Protein AF-A0A836NZN8-F1 (afdb_monomer_lite)

Foldseek 3Di:
DFWWQFPVGTDDDDCLQFQKKFWDQDPDLVCLQWTWIWTQTPVRDITITTGGFFFPPLCVDPDPCQNSLVDWDWDDDDPPTGITGGDWDDDPPDIHGPNPDGMDGDPHDHDPDDPPD

pLDDT: mean 91.18, std 9.03, range [48.22, 97.94]

Structure (mmCIF, N/CA/C/O backbone):
data_AF-A0A836NZN8-F1
#
_entry.id   AF-A0A836NZN8-F1
#
loop_
_atom_site.group_PDB
_atom_site.id
_atom_site.type_symbol
_atom_site.label_atom_id
_atom_site.label_alt_id
_atom_site.label_comp_id
_atom_site.label_asym_id
_atom_site.label_entity_id
_atom_site.label_seq_id
_atom_site.pdbx_PDB_ins_code
_atom_site.Cartn_x
_atom_site.Cartn_y
_atom_site.Cartn_z
_atom_site.occupancy
_atom_site.B_iso_or_equiv
_atom_site.auth_seq_id
_atom_site.auth_comp_id
_atom_site.auth_asym_id
_atom_site.auth_atom_id
_atom_site.pdbx_PDB_model_num
ATOM 1 N N . CYS A 1 1 ? 0.476 -8.000 7.141 1.00 89.38 1 CYS A N 1
ATOM 2 C CA . CYS A 1 1 ? 0.504 -6.592 7.594 1.00 89.38 1 CYS A CA 1
ATOM 3 C C . CYS A 1 1 ? 0.559 -5.690 6.372 1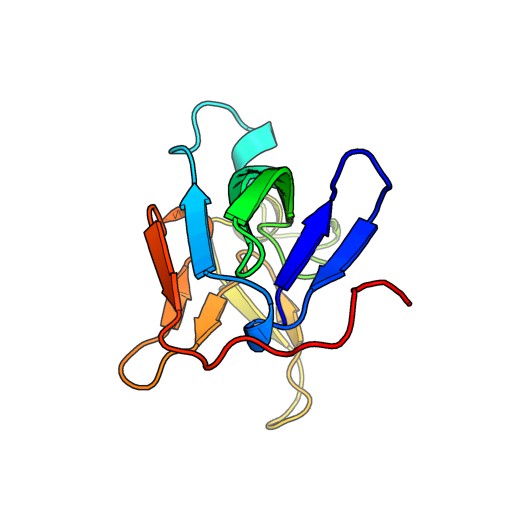.00 89.38 1 CYS A C 1
ATOM 5 O O . CYS A 1 1 ? 0.981 -6.150 5.318 1.00 89.38 1 CYS A O 1
ATOM 7 N N . LEU A 1 2 ? 0.148 -4.435 6.515 1.00 94.00 2 LEU A N 1
ATOM 8 C CA . LEU A 1 2 ? 0.226 -3.407 5.488 1.00 94.00 2 LEU A CA 1
ATOM 9 C C . LEU A 1 2 ? 1.210 -2.325 5.925 1.00 94.00 2 LEU A C 1
ATOM 11 O O . LEU A 1 2 ? 1.106 -1.820 7.039 1.00 94.00 2 LEU A O 1
ATOM 15 N N . GLU A 1 3 ? 2.114 -1.923 5.040 1.00 95.62 3 GLU A N 1
ATOM 16 C CA . GLU A 1 3 ? 2.848 -0.670 5.231 1.00 95.62 3 GLU A CA 1
ATOM 17 C C . GLU A 1 3 ? 1.956 0.515 4.881 1.00 95.62 3 GLU A C 1
ATOM 19 O O . GLU A 1 3 ? 1.367 0.551 3.795 1.00 95.62 3 GLU A O 1
ATOM 24 N N . VAL A 1 4 ? 1.897 1.489 5.780 1.00 95.62 4 VAL A N 1
ATOM 25 C CA . VAL A 1 4 ? 1.147 2.728 5.593 1.00 95.62 4 VAL A CA 1
ATOM 26 C C . VAL A 1 4 ? 1.929 3.892 6.189 1.00 95.62 4 VAL A C 1
ATOM 28 O O . VAL A 1 4 ? 2.641 3.746 7.182 1.00 95.62 4 VAL A O 1
ATOM 31 N N . ILE A 1 5 ? 1.800 5.057 5.568 1.00 96.12 5 ILE A N 1
ATOM 32 C CA . ILE A 1 5 ? 2.270 6.328 6.108 1.00 96.12 5 ILE A CA 1
ATOM 33 C C . ILE A 1 5 ? 1.025 7.119 6.493 1.00 96.12 5 ILE A C 1
ATOM 35 O O . ILE A 1 5 ? 0.240 7.524 5.632 1.00 96.12 5 ILE A O 1
ATOM 39 N N . LEU A 1 6 ? 0.832 7.281 7.796 1.00 94.31 6 LEU A N 1
ATOM 40 C CA . LEU A 1 6 ? -0.240 8.070 8.397 1.00 94.31 6 LEU A CA 1
ATOM 41 C C . LEU A 1 6 ? 0.319 9.427 8.842 1.00 94.31 6 LEU A C 1
ATOM 43 O O . LEU A 1 6 ? 1.519 9.677 8.747 1.00 94.31 6 LEU A O 1
ATOM 47 N N . GLU A 1 7 ? -0.537 10.291 9.387 1.00 91.50 7 GLU A N 1
ATOM 48 C CA . GLU A 1 7 ? -0.115 11.566 9.990 1.00 91.50 7 GLU A CA 1
ATOM 49 C C . GLU A 1 7 ? 0.971 11.380 11.065 1.00 91.50 7 GLU A C 1
ATOM 51 O O . GLU A 1 7 ? 1.910 12.166 11.149 1.00 91.50 7 GLU A O 1
ATOM 56 N N . VAL A 1 8 ? 0.884 10.291 11.835 1.00 86.88 8 VAL A N 1
ATOM 57 C CA . VAL A 1 8 ? 1.847 9.936 12.892 1.00 86.88 8 VAL A CA 1
ATOM 58 C C . VAL A 1 8 ? 3.171 9.370 12.363 1.00 86.88 8 VAL A C 1
ATOM 60 O O . VAL A 1 8 ? 4.112 9.204 13.135 1.00 86.88 8 VAL A O 1
ATOM 63 N N . GLY A 1 9 ? 3.259 9.077 11.062 1.00 93.56 9 GLY A N 1
ATOM 64 C CA . GLY A 1 9 ? 4.458 8.557 10.411 1.00 93.56 9 GLY A CA 1
ATOM 65 C C . GLY A 1 9 ? 4.273 7.199 9.733 1.00 93.56 9 GLY A C 1
ATOM 66 O O . GLY A 1 9 ? 3.159 6.729 9.492 1.00 93.56 9 GLY A O 1
ATOM 67 N N . TYR A 1 10 ? 5.406 6.591 9.380 1.00 94.81 10 TYR A N 1
ATOM 68 C CA . TYR A 1 10 ? 5.476 5.280 8.739 1.00 94.81 10 TYR A CA 1
ATOM 69 C C . TYR A 1 10 ? 5.251 4.161 9.748 1.00 94.81 10 TYR A C 1
ATOM 71 O O . TYR A 1 10 ? 5.833 4.172 10.835 1.00 94.81 10 TYR A O 1
ATOM 79 N N . ALA A 1 11 ? 4.450 3.171 9.363 1.00 92.56 11 ALA A N 1
ATOM 80 C CA . ALA A 1 11 ? 4.136 2.068 10.243 1.00 92.56 11 ALA A CA 1
ATOM 81 C C . ALA A 1 11 ? 3.745 0.786 9.499 1.00 92.56 11 ALA A C 1
ATOM 83 O O . ALA A 1 11 ? 3.284 0.807 8.355 1.00 92.56 11 ALA A O 1
ATOM 84 N N . TRP A 1 12 ? 3.898 -0.343 10.192 1.00 93.25 12 TRP A N 1
ATOM 85 C CA . TRP A 1 12 ? 3.384 -1.641 9.764 1.00 93.25 12 TRP A CA 1
ATOM 86 C C . TRP A 1 12 ? 2.120 -1.957 10.549 1.00 93.25 12 TRP A C 1
ATOM 88 O O . TRP A 1 12 ? 2.170 -2.184 11.758 1.00 93.25 12 TRP A O 1
ATOM 98 N N . VAL A 1 13 ? 0.990 -1.995 9.851 1.00 92.31 13 VAL A N 1
ATOM 99 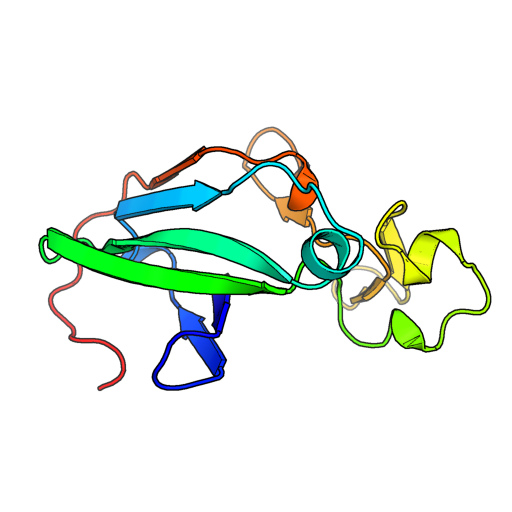C CA . VAL A 1 13 ? -0.316 -2.249 10.454 1.00 92.31 13 VAL A CA 1
ATOM 100 C C . VAL A 1 13 ? -0.717 -3.710 10.234 1.00 92.31 13 VAL A C 1
ATOM 102 O O . VAL A 1 13 ? -0.816 -4.167 9.089 1.00 92.31 13 VAL A O 1
ATOM 105 N N . PRO A 1 14 ? -0.953 -4.491 11.296 1.00 92.19 14 PRO A N 1
ATOM 106 C CA . PRO A 1 14 ? -1.534 -5.823 11.183 1.00 92.19 14 PRO A CA 1
ATOM 107 C C . PRO A 1 14 ? -2.919 -5.784 10.528 1.00 92.19 14 PRO A C 1
ATOM 109 O O . PRO A 1 14 ? -3.762 -4.973 10.896 1.00 92.19 14 PRO A O 1
ATOM 112 N N . PHE A 1 15 ? -3.195 -6.702 9.593 1.00 91.75 15 PHE A N 1
ATOM 113 C CA . PHE A 1 15 ? -4.494 -6.743 8.902 1.00 91.75 15 PHE A CA 1
ATOM 114 C C . PHE A 1 15 ? -5.671 -6.949 9.863 1.00 91.75 15 PHE A C 1
ATOM 116 O O . PHE A 1 15 ? -6.748 -6.432 9.617 1.00 91.75 15 PHE A O 1
ATOM 123 N N . VAL A 1 16 ? -5.442 -7.616 10.999 1.00 91.00 16 VAL A N 1
ATOM 124 C CA . VAL A 1 16 ? -6.449 -7.848 12.047 1.00 91.00 16 VAL A CA 1
ATOM 125 C C . VAL A 1 16 ? -6.986 -6.572 12.706 1.00 91.00 16 VAL A C 1
ATOM 127 O O . VAL A 1 16 ? -7.996 -6.628 13.394 1.00 91.00 16 VAL A O 1
ATOM 130 N N . GLN A 1 17 ? -6.326 -5.426 12.523 1.00 89.69 17 GLN A N 1
ATOM 131 C CA . GLN A 1 17 ? -6.793 -4.127 13.029 1.00 89.69 17 GLN A CA 1
ATOM 132 C C . GLN A 1 17 ? -7.594 -3.343 11.988 1.00 89.69 17 GLN A C 1
ATOM 134 O O . GLN A 1 17 ? -8.301 -2.386 12.318 1.00 89.69 17 GLN A O 1
ATOM 139 N N . LEU A 1 18 ? -7.483 -3.750 10.727 1.00 92.81 18 LEU A N 1
ATOM 140 C CA . LEU A 1 18 ? -8.121 -3.095 9.607 1.00 92.81 18 LEU A CA 1
ATOM 141 C C . LEU A 1 18 ? -9.492 -3.713 9.400 1.00 92.81 18 LEU A C 1
ATOM 143 O O . LEU A 1 18 ? -9.627 -4.925 9.272 1.00 92.81 18 LEU A O 1
ATOM 147 N N . ARG A 1 19 ? -10.508 -2.864 9.307 1.00 95.19 19 ARG A N 1
ATOM 148 C CA . ARG A 1 19 ? -11.848 -3.270 8.893 1.00 95.19 19 ARG A CA 1
ATOM 149 C C . ARG A 1 19 ? -11.998 -3.179 7.380 1.00 95.19 19 ARG A C 1
ATOM 151 O O . ARG A 1 19 ? -12.497 -4.100 6.738 1.00 95.19 19 ARG A O 1
ATOM 158 N N . SER A 1 20 ? -11.557 -2.066 6.799 1.00 96.81 20 SER A N 1
ATOM 159 C CA . SER A 1 20 ? -11.521 -1.899 5.347 1.00 96.81 20 SER A CA 1
ATOM 160 C C . SER A 1 20 ? -10.513 -0.843 4.917 1.00 96.81 20 SER A C 1
ATOM 162 O O . SER A 1 20 ? -10.207 0.077 5.675 1.00 96.81 20 SER A O 1
ATOM 164 N N . LEU A 1 21 ? -10.070 -0.935 3.669 1.00 97.19 21 LEU A N 1
ATOM 165 C CA . LEU A 1 21 ? -9.218 0.044 3.003 1.00 97.19 21 LEU A CA 1
ATOM 166 C C . LEU A 1 21 ? -9.889 0.490 1.712 1.00 97.19 21 LEU A C 1
ATOM 168 O O . LEU A 1 21 ? -10.384 -0.352 0.958 1.00 97.19 21 LEU A O 1
ATOM 172 N N . ARG A 1 22 ? -9.880 1.792 1.435 1.00 97.94 22 ARG A N 1
ATOM 173 C CA . ARG A 1 22 ? -10.320 2.353 0.152 1.00 97.94 22 ARG A CA 1
ATOM 174 C C . ARG A 1 22 ? -9.183 3.116 -0.489 1.00 97.94 22 ARG A C 1
ATOM 176 O O . ARG A 1 22 ? -8.639 4.023 0.128 1.00 97.94 22 ARG A O 1
ATOM 183 N N . PHE A 1 23 ? -8.864 2.751 -1.719 1.00 96.94 23 PHE A N 1
ATOM 184 C CA . PHE A 1 23 ? -7.790 3.352 -2.493 1.00 96.94 23 PHE A CA 1
ATOM 185 C C . PHE A 1 23 ? -8.370 4.213 -3.605 1.00 96.94 23 PHE A C 1
ATOM 187 O O . PHE A 1 23 ? -9.315 3.811 -4.293 1.00 96.94 23 PHE A O 1
ATOM 194 N N . GLU A 1 24 ? -7.778 5.382 -3.806 1.00 93.56 24 GLU A N 1
ATOM 195 C CA . GLU A 1 24 ? -8.103 6.231 -4.948 1.00 93.56 24 GLU A CA 1
ATOM 196 C C . GLU A 1 24 ? -7.370 5.730 -6.199 1.00 93.56 24 GLU A C 1
ATOM 198 O O . GLU A 1 24 ? -6.243 5.231 -6.131 1.00 93.56 24 GLU A O 1
ATOM 203 N N . ALA A 1 25 ? -8.016 5.837 -7.362 1.00 92.25 25 ALA A N 1
ATOM 204 C CA . ALA A 1 25 ? -7.345 5.532 -8.619 1.00 92.25 25 ALA A CA 1
ATOM 205 C C . ALA A 1 25 ? -6.177 6.514 -8.827 1.00 92.25 25 ALA A C 1
ATOM 207 O O . ALA A 1 25 ? -6.360 7.709 -8.588 1.00 92.25 25 ALA A O 1
ATOM 208 N N . PRO A 1 26 ? -4.998 6.047 -9.274 1.00 92.62 26 PRO A N 1
ATOM 209 C CA . PRO A 1 26 ? -3.859 6.928 -9.483 1.00 92.62 26 PRO A CA 1
ATOM 210 C C . PRO A 1 26 ? -4.174 7.948 -10.584 1.00 92.62 26 PRO A C 1
ATOM 212 O O . PRO A 1 26 ? -4.566 7.583 -11.693 1.00 92.62 26 PRO A O 1
ATOM 215 N N . THR A 1 27 ? -4.000 9.232 -10.275 1.00 92.62 27 THR A N 1
ATOM 216 C CA . THR A 1 27 ? -4.227 10.358 -11.202 1.00 92.62 27 THR A CA 1
ATOM 217 C C . THR A 1 27 ? -2.943 11.121 -11.507 1.00 92.62 27 THR A C 1
ATOM 219 O O . THR A 1 27 ? -2.833 11.781 -12.541 1.00 92.62 27 THR A O 1
ATOM 222 N N . THR A 1 28 ? -1.948 11.013 -10.626 1.00 93.19 28 THR A N 1
ATOM 223 C CA . THR A 1 28 ? -0.647 11.664 -10.747 1.00 93.19 28 THR A CA 1
ATOM 224 C C . THR A 1 28 ? 0.488 10.646 -10.686 1.00 93.19 28 THR A C 1
ATOM 226 O O . THR A 1 28 ? 0.341 9.543 -10.165 1.00 93.19 28 THR A O 1
ATOM 229 N N . LEU A 1 29 ? 1.673 11.031 -11.170 1.00 90.75 29 LEU A N 1
ATOM 230 C CA . LEU A 1 29 ? 2.872 10.185 -11.082 1.00 90.75 29 LEU A CA 1
ATOM 231 C C . LEU A 1 29 ? 3.267 9.851 -9.637 1.00 90.75 29 LEU A C 1
ATOM 233 O O . LEU A 1 29 ? 3.883 8.816 -9.401 1.00 90.75 29 LEU A O 1
ATOM 237 N N . ARG A 1 30 ? 2.922 10.710 -8.667 1.00 92.12 30 ARG A N 1
ATOM 238 C CA . ARG A 1 30 ? 3.197 10.449 -7.249 1.00 92.12 30 ARG A CA 1
ATOM 239 C C . ARG A 1 30 ? 2.372 9.272 -6.737 1.00 92.12 30 ARG A C 1
ATOM 241 O O . ARG A 1 30 ? 2.884 8.499 -5.934 1.00 92.12 30 ARG A O 1
ATOM 248 N N . ASP A 1 31 ? 1.156 9.111 -7.248 1.00 93.81 31 ASP A N 1
ATOM 249 C CA . ASP A 1 31 ? 0.232 8.058 -6.823 1.00 93.81 31 ASP A CA 1
ATOM 250 C C . ASP A 1 31 ? 0.749 6.665 -7.213 1.00 93.81 31 ASP A C 1
ATOM 252 O O . ASP A 1 31 ? 0.437 5.686 -6.546 1.00 93.81 31 ASP A O 1
ATOM 256 N N . LEU A 1 32 ? 1.607 6.580 -8.241 1.00 92.94 32 LEU A N 1
ATOM 257 C CA . LEU A 1 32 ? 2.314 5.346 -8.614 1.00 92.94 32 LEU A CA 1
ATOM 258 C C . LEU A 1 32 ? 3.352 4.914 -7.565 1.00 92.94 32 LEU A C 1
ATOM 260 O O . LEU A 1 32 ? 3.774 3.760 -7.539 1.00 92.94 32 LEU A O 1
ATOM 264 N N . LEU A 1 33 ? 3.804 5.847 -6.725 1.00 9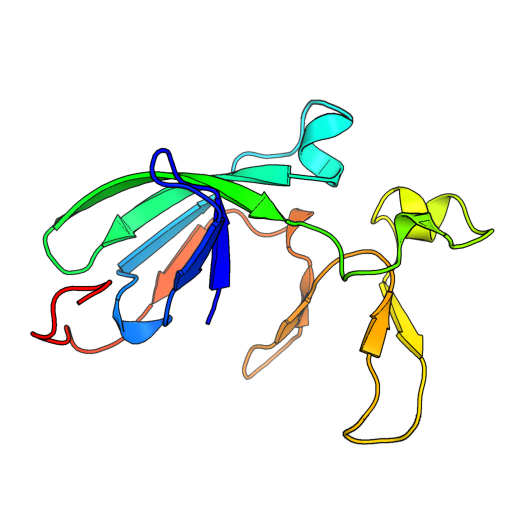3.06 33 LEU A N 1
ATOM 265 C CA . LEU A 1 33 ? 4.791 5.603 -5.675 1.00 93.06 33 LEU A CA 1
ATOM 266 C C . LEU A 1 33 ? 4.105 5.446 -4.315 1.00 93.06 33 LEU A C 1
ATOM 268 O O . LEU A 1 33 ? 4.443 4.535 -3.557 1.00 93.06 33 LEU A O 1
ATOM 272 N N . TRP A 1 34 ? 3.139 6.322 -4.034 1.00 94.25 34 TRP A N 1
ATOM 273 C CA . TRP A 1 34 ? 2.386 6.387 -2.787 1.00 94.25 34 TRP A CA 1
ATOM 274 C C . TRP A 1 34 ? 0.914 6.653 -3.084 1.00 94.25 34 TRP A C 1
ATOM 276 O O . TRP A 1 34 ? 0.530 7.786 -3.371 1.00 94.25 34 TRP A O 1
ATOM 286 N N . GLN A 1 35 ? 0.087 5.618 -2.996 1.00 95.81 35 GLN A N 1
ATOM 287 C CA . GLN A 1 35 ? -1.336 5.722 -3.294 1.00 95.81 35 GLN A CA 1
ATOM 288 C C . GLN A 1 35 ? -2.113 6.149 -2.052 1.00 95.81 35 GLN A C 1
ATOM 290 O O . GLN A 1 35 ? -1.936 5.573 -0.975 1.00 95.81 35 GLN A O 1
ATOM 295 N N . SER A 1 36 ? -2.988 7.143 -2.209 1.00 96.69 36 SER A N 1
ATOM 296 C CA . SER A 1 36 ? -3.907 7.587 -1.160 1.00 96.69 36 SER A CA 1
ATOM 297 C C . SER A 1 36 ? -4.813 6.449 -0.704 1.00 96.69 36 SER A C 1
ATOM 299 O O . SER A 1 36 ? -5.414 5.751 -1.528 1.00 96.69 36 SER A O 1
ATOM 301 N N . VAL A 1 37 ? -4.936 6.298 0.614 1.00 97.12 37 VAL A N 1
ATOM 302 C CA . VAL A 1 37 ? -5.820 5.318 1.239 1.00 97.12 37 VAL A CA 1
ATOM 303 C C . VAL A 1 37 ? -6.652 5.961 2.348 1.00 97.12 37 VAL A C 1
ATOM 305 O O . VAL A 1 37 ? -6.132 6.670 3.214 1.00 97.12 37 VAL A O 1
ATOM 308 N N . ASP A 1 38 ? -7.950 5.676 2.340 1.00 97.38 38 ASP A N 1
ATOM 309 C CA . ASP A 1 38 ? -8.825 5.869 3.491 1.00 97.38 38 ASP A CA 1
ATOM 310 C C . ASP A 1 38 ? -8.913 4.540 4.256 1.00 97.38 38 ASP A C 1
ATOM 312 O O . ASP A 1 38 ? -9.365 3.514 3.732 1.00 97.38 38 ASP A O 1
ATOM 316 N N . VAL A 1 39 ? -8.461 4.562 5.506 1.00 96.50 39 VAL A N 1
ATOM 317 C CA . VAL A 1 39 ? -8.402 3.411 6.407 1.00 96.50 39 VAL A CA 1
ATOM 318 C C . VAL A 1 39 ? -9.592 3.451 7.353 1.00 96.50 39 VAL A C 1
ATOM 320 O O . VAL A 1 39 ? -9.818 4.452 8.036 1.00 96.50 39 VAL A O 1
ATOM 323 N N . GLN A 1 40 ? -10.340 2.352 7.416 1.00 95.62 40 GLN A N 1
ATOM 324 C CA . GLN A 1 40 ? -11.322 2.113 8.465 1.00 95.62 40 GLN A CA 1
ATOM 325 C C . GLN A 1 40 ? -10.784 1.056 9.424 1.00 95.62 40 GLN A C 1
ATOM 327 O O . GLN A 1 40 ? -10.466 -0.063 9.013 1.00 95.62 40 GLN A O 1
ATOM 332 N N . TRP A 1 41 ? -10.734 1.412 10.699 1.00 93.06 41 TRP A N 1
ATOM 333 C CA . TRP A 1 41 ? -10.268 0.558 11.784 1.00 93.06 41 TRP A CA 1
ATOM 334 C C . TRP A 1 41 ? -11.444 -0.201 12.421 1.00 93.06 41 TRP A C 1
ATOM 336 O O . TRP A 1 41 ? -12.612 0.181 12.258 1.00 93.06 41 TRP A O 1
ATOM 346 N N . HIS A 1 42 ? -11.159 -1.293 13.134 1.00 90.25 42 HIS A N 1
ATOM 347 C CA . HIS A 1 42 ? -12.198 -2.068 13.836 1.00 90.25 42 HIS A CA 1
ATOM 348 C C . HIS A 1 42 ? -12.850 -1.313 14.998 1.00 90.25 42 HIS A C 1
ATOM 350 O O . HIS A 1 42 ? -14.033 -1.520 15.259 1.00 90.25 42 HIS A O 1
ATOM 356 N N . ASP A 1 43 ? -12.128 -0.388 15.630 1.00 86.19 43 ASP A N 1
ATOM 357 C CA . ASP A 1 43 ? -12.644 0.504 16.680 1.00 86.19 43 ASP A CA 1
ATOM 358 C C . ASP A 1 43 ? -13.645 1.560 16.150 1.00 86.19 43 ASP A C 1
ATOM 360 O O . ASP A 1 43 ? -14.245 2.307 16.920 1.00 86.19 43 ASP A O 1
ATOM 364 N N . GLY A 1 44 ? -13.854 1.613 14.827 1.00 86.88 44 GLY A N 1
ATOM 365 C CA . GLY A 1 44 ? -14.740 2.559 14.151 1.00 86.88 44 GLY A CA 1
ATOM 366 C C . GLY A 1 44 ? -14.060 3.857 13.715 1.00 86.88 44 GLY A C 1
ATOM 367 O O . GLY A 1 44 ? -14.663 4.620 12.949 1.00 86.88 44 GLY A O 1
ATOM 368 N N . THR A 1 45 ? -12.813 4.086 14.125 1.00 91.75 45 THR A N 1
ATOM 369 C CA . THR A 1 45 ? -12.009 5.238 13.722 1.00 91.75 45 THR A CA 1
ATOM 370 C C . THR A 1 45 ? -11.761 5.210 12.212 1.00 91.75 45 THR A C 1
ATOM 372 O O . THR A 1 45 ? -11.774 4.161 11.552 1.00 91.75 45 THR A O 1
ATOM 375 N N . ARG A 1 46 ? -11.526 6.391 11.635 1.00 94.88 46 ARG A N 1
ATOM 376 C CA . ARG A 1 46 ? -11.074 6.546 10.251 1.00 94.88 46 ARG A CA 1
ATOM 377 C C . ARG A 1 46 ? -9.812 7.382 10.204 1.00 94.88 46 ARG A C 1
ATOM 379 O O . ARG A 1 46 ? -9.721 8.402 10.882 1.00 94.88 46 ARG A O 1
ATOM 386 N N . SER A 1 47 ? -8.878 6.973 9.360 1.00 95.19 47 SER A N 1
ATOM 387 C CA . SER A 1 47 ? -7.638 7.706 9.123 1.00 95.19 47 SER A CA 1
ATOM 388 C C . SER A 1 47 ? -7.366 7.784 7.634 1.00 95.19 47 SER A C 1
ATOM 390 O O . SER A 1 47 ? -7.735 6.886 6.880 1.00 95.19 47 SER A O 1
ATOM 392 N N . ARG A 1 48 ? -6.698 8.853 7.214 1.00 96.19 48 ARG A N 1
ATOM 393 C CA . ARG A 1 48 ? -6.194 8.997 5.853 1.00 96.19 48 ARG A CA 1
ATOM 394 C C . ARG A 1 48 ? -4.681 8.864 5.866 1.00 96.19 48 ARG A C 1
ATOM 396 O O . ARG A 1 48 ? -4.021 9.353 6.781 1.00 96.19 48 ARG A O 1
ATOM 403 N N . GLY A 1 49 ? -4.148 8.213 4.847 1.00 95.75 49 GLY A N 1
ATOM 404 C CA . GLY A 1 49 ? -2.714 8.064 4.674 1.00 95.75 49 GLY A CA 1
ATOM 405 C C . GLY A 1 49 ? -2.360 7.709 3.246 1.00 95.75 49 GLY A C 1
ATOM 406 O O . GLY A 1 49 ? -3.174 7.844 2.330 1.00 95.75 49 GLY A O 1
ATOM 407 N N . VAL A 1 50 ? -1.137 7.227 3.071 1.00 96.88 50 VAL A N 1
ATOM 408 C CA . VAL A 1 50 ? -0.668 6.695 1.795 1.00 96.88 50 VAL A CA 1
ATOM 409 C C . VAL A 1 50 ? -0.021 5.332 1.978 1.00 96.88 50 VAL A C 1
ATOM 411 O O . VAL A 1 50 ? 0.611 5.057 2.999 1.00 96.88 50 VAL A O 1
ATOM 414 N N . VAL A 1 51 ? -0.161 4.475 0.974 1.00 96.81 51 VAL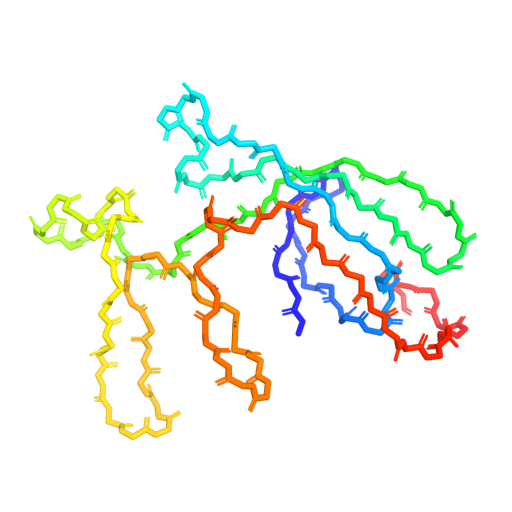 A N 1
ATOM 415 C CA . VAL A 1 51 ? 0.471 3.156 0.926 1.00 96.81 51 VAL A CA 1
ATOM 416 C C . VAL A 1 51 ? 1.615 3.185 -0.085 1.00 96.81 51 VAL A C 1
ATOM 418 O O . VAL A 1 51 ? 1.388 3.554 -1.241 1.00 96.81 51 VAL A O 1
ATOM 421 N N . PRO A 1 52 ? 2.840 2.785 0.302 1.00 96.25 52 PRO A N 1
ATOM 422 C CA . PRO A 1 52 ? 3.916 2.549 -0.651 1.00 96.25 52 PRO A CA 1
ATOM 423 C C . PRO A 1 52 ? 3.504 1.480 -1.669 1.00 96.25 52 PRO A C 1
ATOM 425 O O . PRO A 1 52 ? 3.137 0.361 -1.307 1.00 96.25 52 PRO A O 1
ATOM 428 N N . CYS A 1 53 ? 3.548 1.836 -2.950 1.00 96.12 53 CYS A N 1
ATOM 429 C CA . CYS A 1 53 ? 3.068 0.985 -4.044 1.00 96.12 53 CYS A CA 1
ATOM 430 C C . CYS A 1 53 ? 4.168 0.149 -4.695 1.00 96.12 53 CYS A C 1
ATOM 432 O O . CYS A 1 53 ? 3.889 -0.633 -5.603 1.00 96.12 53 CYS A O 1
ATOM 434 N N . ARG A 1 54 ? 5.415 0.316 -4.251 1.00 95.62 54 ARG A N 1
ATOM 435 C CA . ARG A 1 54 ? 6.574 -0.397 -4.780 1.00 95.62 54 ARG A CA 1
ATOM 436 C C . ARG A 1 54 ? 7.329 -1.103 -3.673 1.00 95.62 54 ARG A C 1
ATOM 438 O O . ARG A 1 54 ? 7.357 -0.611 -2.545 1.00 95.62 54 ARG A O 1
ATOM 445 N N . TYR A 1 55 ? 7.968 -2.211 -4.019 1.00 95.81 55 TYR A N 1
ATOM 446 C CA . TYR A 1 55 ? 8.937 -2.837 -3.131 1.00 95.81 55 TYR A CA 1
ATOM 447 C C . TYR A 1 55 ? 10.172 -1.934 -2.936 1.00 95.81 55 TYR A C 1
ATOM 449 O O . TYR A 1 55 ? 10.475 -1.116 -3.821 1.00 95.81 55 TYR A O 1
ATOM 457 N N . PRO A 1 56 ? 10.887 -2.056 -1.801 1.00 92.94 56 PRO A N 1
ATOM 458 C CA . PRO A 1 56 ? 12.174 -1.396 -1.593 1.00 92.94 56 PRO A CA 1
ATOM 459 C C . PRO A 1 56 ? 13.156 -1.640 -2.748 1.00 92.94 56 PRO A C 1
ATOM 461 O O . PRO A 1 56 ? 12.994 -2.566 -3.532 1.00 92.94 56 PRO A O 1
ATOM 464 N N . ASP A 1 57 ? 14.143 -0.757 -2.888 1.00 93.94 57 ASP A N 1
ATOM 465 C CA . ASP A 1 57 ? 15.212 -0.808 -3.903 1.00 93.94 57 ASP A CA 1
ATOM 466 C C . ASP A 1 57 ? 14.802 -0.669 -5.378 1.00 93.94 57 ASP A C 1
ATOM 468 O O . ASP A 1 57 ? 15.644 -0.369 -6.227 1.00 93.94 57 ASP A O 1
ATOM 472 N N . SER A 1 58 ? 13.504 -0.686 -5.687 1.00 94.50 58 SER A N 1
ATOM 473 C CA . SER A 1 58 ? 12.965 -0.448 -7.037 1.00 94.50 58 SER A CA 1
ATOM 474 C C . SER A 1 58 ? 13.419 0.870 -7.683 1.00 94.50 58 SER A C 1
ATOM 476 O O . SER A 1 58 ? 13.373 1.017 -8.904 1.00 94.50 58 SER A O 1
ATOM 478 N N . GLN A 1 59 ? 13.830 1.872 -6.899 1.00 92.75 59 GLN A N 1
ATOM 479 C CA . GLN A 1 59 ? 14.355 3.142 -7.415 1.00 92.75 59 GLN A CA 1
ATOM 480 C C . GLN A 1 59 ? 15.729 3.027 -8.091 1.00 92.75 59 GLN A C 1
ATOM 482 O O . GLN A 1 59 ? 16.065 3.919 -8.872 1.00 92.75 59 GLN A O 1
ATOM 487 N N . HIS A 1 60 ? 16.494 1.975 -7.789 1.00 93.94 60 HIS A N 1
ATOM 488 C CA . HIS A 1 60 ? 17.848 1.757 -8.303 1.00 93.94 60 HIS A CA 1
ATOM 489 C C . HIS A 1 60 ? 17.887 0.900 -9.577 1.00 93.94 60 HIS A C 1
ATOM 491 O O . HIS A 1 60 ? 18.942 0.796 -10.193 1.00 93.94 60 HIS A O 1
ATOM 497 N N . SER A 1 61 ? 16.758 0.312 -9.988 1.00 93.81 61 SER A N 1
ATOM 498 C CA . SER A 1 61 ? 16.674 -0.493 -11.211 1.00 93.81 61 SER A CA 1
ATOM 499 C C . SER A 1 61 ? 16.977 0.339 -12.463 1.00 93.81 61 SER A C 1
ATOM 501 O O . SER A 1 61 ? 16.544 1.488 -12.581 1.00 93.81 61 SER A O 1
ATOM 503 N N . GLU A 1 62 ? 17.676 -0.251 -13.432 1.00 93.81 62 GLU A N 1
ATOM 504 C CA . GLU A 1 62 ? 17.913 0.365 -14.745 1.00 93.81 62 GLU A CA 1
ATOM 505 C C . GLU A 1 62 ? 16.626 0.426 -15.590 1.00 93.81 62 GLU A C 1
ATOM 507 O O . GLU A 1 62 ? 16.482 1.281 -16.470 1.00 93.81 62 GLU A O 1
ATOM 512 N N . GLU A 1 63 ? 15.642 -0.426 -15.284 1.00 94.75 63 GLU A N 1
ATOM 513 C CA . GLU A 1 63 ? 14.368 -0.484 -15.989 1.00 94.75 63 GLU A CA 1
ATOM 514 C C . GLU A 1 63 ? 13.387 0.588 -15.493 1.00 94.75 6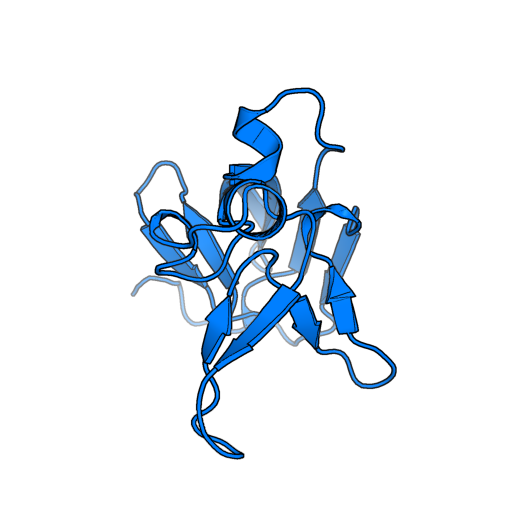3 GLU A C 1
ATOM 516 O O . GLU A 1 63 ? 12.906 0.587 -14.354 1.00 94.75 63 GLU A O 1
ATOM 521 N N . GLY A 1 64 ? 12.990 1.488 -16.397 1.00 93.31 64 GLY A N 1
ATOM 522 C CA . GLY A 1 64 ? 11.985 2.516 -16.107 1.00 93.31 64 GLY A CA 1
ATOM 523 C C . GLY A 1 64 ? 10.631 1.943 -15.665 1.00 93.31 64 GLY A C 1
ATOM 524 O O . GLY A 1 64 ? 9.961 2.543 -14.826 1.00 93.31 64 GLY A O 1
ATOM 525 N N . ALA A 1 65 ? 10.246 0.769 -16.175 1.00 94.06 65 ALA A N 1
ATOM 526 C CA . ALA A 1 65 ? 8.995 0.101 -15.812 1.00 94.06 65 ALA A CA 1
ATOM 527 C C . ALA A 1 65 ? 8.976 -0.354 -14.341 1.00 94.06 65 ALA A C 1
ATOM 529 O O . ALA A 1 65 ? 7.962 -0.180 -13.663 1.00 94.06 65 ALA A O 1
ATOM 530 N N . ILE A 1 66 ? 10.101 -0.861 -13.825 1.00 95.50 66 ILE A N 1
ATOM 531 C CA . ILE A 1 66 ? 10.273 -1.214 -12.407 1.00 95.50 66 ILE A CA 1
ATOM 532 C C . ILE A 1 66 ? 10.251 0.050 -11.550 1.00 95.50 66 ILE A C 1
ATOM 534 O O . ILE A 1 66 ? 9.493 0.147 -10.580 1.00 95.50 66 ILE A O 1
ATOM 538 N N . ARG A 1 67 ? 10.988 1.086 -11.970 1.00 93.44 67 ARG A N 1
ATOM 539 C CA . ARG A 1 67 ? 10.998 2.379 -11.274 1.00 93.44 67 ARG A CA 1
ATOM 540 C C . ARG A 1 67 ? 9.607 3.011 -11.185 1.00 93.44 67 ARG A C 1
ATOM 542 O O . ARG A 1 67 ? 9.296 3.611 -10.161 1.00 93.44 67 ARG A O 1
ATOM 549 N N . LEU A 1 68 ? 8.762 2.867 -12.202 1.00 91.81 68 LEU A N 1
ATOM 550 C CA . LEU A 1 68 ? 7.401 3.416 -12.210 1.00 91.81 68 LEU A CA 1
ATOM 551 C C . LEU A 1 68 ? 6.335 2.477 -11.622 1.00 91.81 68 LEU A C 1
ATOM 553 O O . LEU A 1 68 ? 5.162 2.840 -11.630 1.00 91.81 68 LEU A O 1
ATOM 557 N N . GLY A 1 69 ? 6.706 1.292 -11.122 1.00 91.94 69 GLY A N 1
ATOM 558 C CA . GLY A 1 69 ? 5.736 0.328 -10.590 1.00 91.94 69 GLY A CA 1
ATOM 559 C C . GLY A 1 69 ? 4.788 -0.232 -11.658 1.00 91.94 69 GLY A C 1
ATOM 560 O O . GLY A 1 69 ? 3.662 -0.606 -11.355 1.00 91.94 69 GLY A O 1
ATOM 561 N N . GLN A 1 70 ? 5.213 -0.279 -12.920 1.00 92.38 70 GLN A N 1
ATOM 562 C CA . GLN A 1 70 ? 4.428 -0.839 -14.032 1.00 92.38 70 GLN A CA 1
ATOM 563 C C . GLN A 1 70 ? 4.657 -2.344 -14.212 1.00 92.38 70 GLN A C 1
ATOM 565 O O . GLN A 1 70 ? 3.920 -3.010 -14.936 1.00 92.38 70 GLN A O 1
ATOM 570 N N . ARG A 1 71 ? 5.685 -2.878 -13.556 1.00 94.19 71 ARG A N 1
ATOM 571 C CA . ARG A 1 71 ? 6.084 -4.281 -13.602 1.00 94.19 71 ARG A CA 1
ATOM 572 C C . ARG A 1 71 ? 6.421 -4.749 -12.192 1.00 94.19 71 ARG A C 1
ATOM 574 O O . ARG A 1 71 ? 6.812 -3.929 -11.364 1.00 94.19 71 ARG A O 1
ATOM 581 N N . THR A 1 72 ? 6.260 -6.042 -11.948 1.00 95.69 72 THR A N 1
ATOM 582 C CA . THR A 1 72 ? 6.747 -6.715 -10.745 1.00 95.69 72 THR A CA 1
ATOM 583 C C . THR A 1 72 ? 7.738 -7.780 -11.175 1.00 95.69 72 THR A C 1
ATOM 585 O O . THR A 1 72 ? 7.452 -8.552 -12.093 1.00 95.69 72 THR A O 1
ATOM 588 N N . GLU A 1 73 ? 8.887 -7.804 -10.521 1.00 94.81 73 GLU A N 1
ATOM 589 C CA . GLU A 1 73 ? 9.915 -8.828 -10.669 1.00 94.81 73 GLU A CA 1
ATOM 590 C C . GLU A 1 73 ? 10.286 -9.379 -9.300 1.00 94.81 73 GLU A C 1
ATOM 592 O O . GLU A 1 73 ? 9.993 -8.763 -8.278 1.00 94.81 73 GLU A O 1
ATOM 597 N N . TRP A 1 74 ? 10.899 -10.555 -9.288 1.00 94.12 74 TRP A N 1
ATOM 598 C CA . TRP A 1 74 ? 11.349 -11.227 -8.078 1.00 94.12 74 TRP A CA 1
ATOM 599 C C . TRP A 1 74 ? 12.836 -11.525 -8.225 1.00 94.12 74 TRP A C 1
ATOM 601 O O . TRP A 1 74 ? 13.241 -12.155 -9.203 1.00 94.12 74 TRP A O 1
ATOM 611 N N . GLU A 1 75 ? 13.633 -11.073 -7.264 1.00 92.19 75 GLU A N 1
ATOM 612 C CA . GLU A 1 75 ? 15.073 -11.316 -7.201 1.00 92.19 75 GLU A CA 1
ATOM 613 C C . GLU A 1 75 ? 15.416 -12.175 -5.985 1.00 92.19 75 GLU A C 1
ATOM 615 O O . GLU A 1 75 ? 14.914 -11.938 -4.889 1.00 92.19 75 GLU A O 1
ATOM 620 N N . GLY A 1 76 ? 16.305 -13.153 -6.161 1.00 90.75 76 GLY A N 1
ATOM 621 C CA . GLY A 1 76 ? 16.715 -14.089 -5.112 1.00 90.75 76 GLY A CA 1
ATOM 622 C C . GLY A 1 76 ? 16.194 -15.506 -5.348 1.00 90.75 76 GLY A C 1
ATOM 623 O O . GLY A 1 76 ? 15.757 -15.847 -6.447 1.00 90.75 76 GLY A O 1
ATOM 624 N N . GLU A 1 77 ? 16.274 -16.346 -4.316 1.00 89.31 77 GLU A N 1
ATOM 625 C CA . GLU A 1 77 ? 15.962 -17.775 -4.412 1.00 89.31 77 GLU A CA 1
ATOM 626 C C . GLU A 1 77 ? 14.783 -18.154 -3.511 1.00 89.31 77 GLU A C 1
ATOM 628 O O . GLU A 1 77 ? 14.754 -17.822 -2.322 1.00 89.31 77 GLU A O 1
ATOM 633 N N . GLU A 1 78 ? 13.826 -18.893 -4.080 1.00 88.00 78 GLU A N 1
ATOM 634 C CA . GLU A 1 78 ? 12.700 -19.516 -3.375 1.00 88.00 78 GLU A CA 1
ATOM 635 C C . GLU A 1 78 ? 12.013 -18.572 -2.363 1.00 88.00 78 GLU A C 1
ATOM 637 O O . GLU A 1 78 ? 11.447 -17.547 -2.736 1.00 88.00 78 GLU A O 1
ATOM 642 N N . LEU A 1 79 ? 12.062 -18.913 -1.072 1.00 87.88 79 LEU A N 1
ATOM 643 C CA . LEU A 1 79 ? 11.396 -18.196 0.018 1.00 87.88 79 LEU A CA 1
ATOM 644 C C . LEU A 1 79 ? 12.111 -16.903 0.433 1.00 87.88 79 LEU A C 1
ATOM 646 O O . LEU A 1 79 ? 11.573 -16.145 1.237 1.00 87.88 79 LEU A O 1
ATOM 650 N N . SER A 1 80 ? 13.319 -16.663 -0.081 1.00 89.06 80 SER A N 1
ATOM 651 C CA . SER A 1 80 ? 14.091 -15.440 0.164 1.00 89.06 80 SER A CA 1
ATOM 652 C C . SER A 1 80 ? 13.934 -14.400 -0.943 1.00 89.06 80 SER A C 1
ATOM 654 O O . SER A 1 80 ? 14.542 -13.334 -0.859 1.00 89.06 80 SER A O 1
ATOM 656 N N . ALA A 1 81 ? 13.137 -14.703 -1.974 1.00 91.44 81 ALA A N 1
ATOM 657 C CA . ALA A 1 81 ? 12.936 -13.801 -3.090 1.00 91.44 81 ALA A CA 1
ATOM 658 C C . ALA A 1 81 ? 12.305 -12.477 -2.628 1.00 91.44 81 ALA A C 1
ATOM 660 O O . ALA A 1 81 ? 11.237 -12.447 -2.008 1.00 91.44 81 ALA A O 1
ATOM 661 N N . CYS A 1 82 ? 12.962 -11.374 -2.965 1.00 92.88 82 CYS A N 1
ATOM 662 C CA . CYS A 1 82 ? 12.485 -10.020 -2.738 1.00 92.88 82 CYS A CA 1
ATOM 663 C C . CYS A 1 82 ? 11.827 -9.494 -4.014 1.00 92.88 82 CYS A C 1
ATOM 665 O O . CYS A 1 82 ? 12.340 -9.675 -5.117 1.00 92.88 82 CYS A O 1
ATOM 667 N N . GLY A 1 83 ? 10.685 -8.828 -3.869 1.00 94.12 83 GLY A N 1
ATOM 668 C CA . GLY A 1 83 ? 1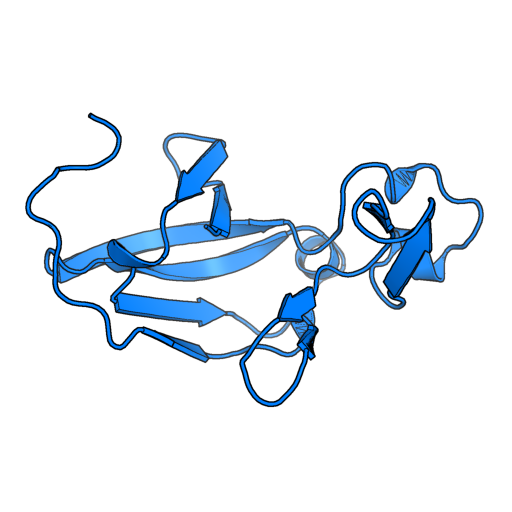0.036 -8.176 -4.999 1.00 94.12 83 GLY A CA 1
ATOM 669 C C . GLY A 1 83 ? 10.772 -6.902 -5.426 1.00 94.12 83 GLY A C 1
ATOM 670 O O . GLY A 1 83 ? 11.319 -6.187 -4.589 1.00 94.12 83 GLY A O 1
ATOM 671 N N . LEU A 1 84 ? 10.710 -6.580 -6.715 1.00 96.50 84 LEU A N 1
ATOM 672 C CA . LEU A 1 84 ? 11.056 -5.289 -7.303 1.00 96.50 84 LEU A CA 1
ATOM 673 C C . LEU A 1 84 ? 9.885 -4.767 -8.136 1.00 96.50 84 LEU A C 1
ATOM 675 O O . LEU A 1 84 ? 9.136 -5.521 -8.754 1.00 96.50 84 LEU A O 1
ATOM 679 N N . GLY A 1 85 ? 9.729 -3.450 -8.174 1.00 96.50 85 GLY A N 1
ATOM 680 C CA . GLY A 1 85 ? 8.661 -2.779 -8.902 1.00 96.50 85 GLY A CA 1
ATOM 681 C C . GLY A 1 85 ? 7.362 -2.748 -8.106 1.00 96.50 85 GLY A C 1
ATOM 682 O O . GLY A 1 85 ? 7.385 -2.438 -6.917 1.00 96.50 85 GLY A O 1
ATOM 683 N N . GLN A 1 86 ? 6.220 -2.991 -8.751 1.00 96.69 86 GLN A N 1
ATOM 684 C CA . GLN A 1 86 ? 4.907 -2.850 -8.116 1.00 96.69 86 GLN A CA 1
ATOM 685 C C . GLN A 1 86 ? 4.686 -3.891 -7.020 1.00 96.69 86 GLN A C 1
ATOM 687 O O . GLN A 1 86 ? 4.901 -5.083 -7.246 1.00 96.69 86 GLN A O 1
ATOM 692 N N . ARG A 1 87 ? 4.182 -3.455 -5.862 1.00 96.56 87 ARG A N 1
ATOM 693 C CA . ARG A 1 87 ? 3.819 -4.360 -4.773 1.00 96.56 87 ARG A CA 1
ATOM 694 C C . ARG A 1 87 ? 2.578 -5.178 -5.128 1.00 96.56 87 ARG A C 1
ATOM 696 O O . ARG A 1 87 ? 1.607 -4.645 -5.672 1.00 96.56 87 ARG A O 1
ATOM 703 N N . LEU A 1 88 ? 2.609 -6.454 -4.760 1.00 95.62 88 LEU A N 1
ATOM 704 C CA . LEU A 1 88 ? 1.475 -7.367 -4.830 1.00 95.62 88 LEU A CA 1
ATOM 705 C C . LEU A 1 88 ? 0.957 -7.668 -3.420 1.00 95.62 88 LEU A C 1
ATOM 707 O O . LEU A 1 88 ? 1.731 -7.752 -2.463 1.00 95.62 88 LEU A O 1
ATOM 711 N N . LEU A 1 89 ? -0.358 -7.824 -3.294 1.00 94.12 89 LEU A N 1
ATOM 712 C CA . LEU A 1 89 ? -0.997 -8.431 -2.133 1.00 94.12 89 LEU A CA 1
ATOM 713 C C . LEU A 1 89 ? -1.492 -9.817 -2.533 1.00 94.12 89 LEU A C 1
ATOM 715 O O . LEU A 1 89 ? -2.418 -9.930 -3.330 1.00 94.12 89 LEU A O 1
ATOM 719 N N . ALA A 1 90 ? -0.877 -10.850 -1.967 1.00 92.50 90 ALA A N 1
ATOM 720 C CA . ALA A 1 90 ? -1.274 -12.227 -2.210 1.00 92.50 90 ALA A CA 1
ATOM 721 C C . ALA A 1 90 ? -2.572 -12.558 -1.464 1.00 92.50 90 ALA A C 1
ATOM 723 O O . ALA A 1 90 ? -2.689 -12.321 -0.254 1.00 92.50 90 ALA A O 1
ATOM 724 N N . GLY A 1 91 ? -3.547 -13.091 -2.193 1.00 90.94 91 GLY A N 1
ATOM 725 C CA . GLY A 1 91 ? -4.762 -13.690 -1.657 1.00 90.94 91 GLY A CA 1
ATOM 726 C C . GLY A 1 91 ? -4.717 -15.216 -1.737 1.00 90.94 91 GLY A C 1
ATOM 727 O O . GLY A 1 91 ? -3.719 -15.816 -2.120 1.00 90.94 91 GLY A O 1
ATOM 728 N N . SER A 1 92 ? -5.823 -15.865 -1.379 1.00 91.06 92 SER A N 1
ATOM 729 C CA . SER A 1 92 ? -5.959 -17.321 -1.519 1.00 91.06 92 SER A CA 1
ATOM 730 C C . SER A 1 92 ? -6.160 -17.780 -2.964 1.00 91.06 92 SER A C 1
ATOM 732 O O . SER A 1 92 ? -5.895 -18.937 -3.270 1.00 91.06 92 SER A O 1
ATOM 734 N N . GLU A 1 93 ? -6.682 -16.903 -3.823 1.00 92.69 93 GLU A N 1
ATOM 735 C CA . GLU A 1 93 ? -7.035 -17.224 -5.211 1.00 92.69 93 GLU A CA 1
ATOM 736 C C . GLU A 1 93 ? -6.061 -16.618 -6.224 1.00 92.69 93 GLU A C 1
ATOM 738 O O . GLU A 1 93 ? -5.784 -17.248 -7.238 1.00 92.69 93 GLU A O 1
ATOM 743 N N . ASP A 1 94 ? -5.555 -15.412 -5.957 1.00 94.62 94 ASP A N 1
ATOM 744 C CA . ASP A 1 94 ? -4.726 -14.654 -6.895 1.00 94.62 94 ASP A CA 1
ATOM 745 C C . ASP A 1 94 ? -3.869 -13.607 -6.163 1.00 94.62 94 ASP A C 1
ATOM 747 O O . ASP A 1 94 ? -4.066 -13.345 -4.968 1.00 94.62 94 ASP A O 1
ATOM 751 N N . ASP A 1 95 ? -2.962 -12.979 -6.907 1.00 94.62 95 ASP A N 1
ATOM 752 C CA . ASP A 1 95 ? -2.113 -11.882 -6.462 1.00 94.62 95 ASP A CA 1
ATOM 753 C C . ASP A 1 95 ? -2.625 -10.549 -7.013 1.00 94.62 95 ASP A C 1
ATOM 755 O O . ASP A 1 95 ? -2.729 -10.314 -8.218 1.00 94.62 95 ASP A O 1
ATOM 759 N N . TYR A 1 96 ? -2.881 -9.605 -6.114 1.00 95.31 96 TYR A N 1
ATOM 760 C CA . TYR A 1 96 ? -3.488 -8.330 -6.466 1.00 95.31 96 TYR A CA 1
ATOM 761 C C . TYR A 1 96 ? -2.449 -7.213 -6.509 1.00 95.31 96 TYR A C 1
ATOM 763 O O . TYR A 1 96 ? -1.820 -6.869 -5.506 1.00 95.31 96 TYR A O 1
ATOM 771 N N . ARG A 1 97 ? -2.310 -6.590 -7.678 1.00 95.12 97 ARG A N 1
ATOM 772 C CA . ARG A 1 97 ? -1.516 -5.375 -7.891 1.00 95.12 97 ARG A CA 1
ATOM 773 C C . ARG A 1 97 ? -2.053 -4.215 -7.070 1.00 95.12 97 ARG A C 1
ATOM 775 O O . ARG A 1 97 ? -3.201 -3.819 -7.258 1.00 95.12 97 ARG A O 1
ATOM 782 N N . VAL A 1 98 ? -1.229 -3.637 -6.193 1.00 94.94 98 VAL A N 1
ATOM 783 C CA . VAL A 1 98 ? -1.672 -2.570 -5.276 1.00 94.94 98 VAL A CA 1
ATOM 784 C C . VAL A 1 98 ? -2.335 -1.406 -6.022 1.00 94.94 98 VAL A C 1
ATOM 786 O O . VAL A 1 98 ? -3.391 -0.949 -5.591 1.00 94.94 98 VAL A O 1
ATOM 789 N N . LEU A 1 99 ? -1.807 -0.991 -7.181 1.00 95.12 99 LEU A N 1
ATOM 790 C CA . LEU A 1 99 ? -2.371 0.127 -7.951 1.00 95.12 99 LEU A CA 1
ATOM 791 C C . LEU A 1 99 ? -3.737 -0.180 -8.585 1.00 95.12 99 LEU A C 1
ATOM 793 O O . LEU A 1 99 ? -4.473 0.755 -8.923 1.00 95.12 99 LEU A O 1
ATOM 797 N N . ASP A 1 100 ? -4.106 -1.454 -8.711 1.00 95.19 100 ASP A N 1
ATOM 798 C CA . ASP A 1 100 ? -5.383 -1.900 -9.280 1.00 95.19 100 ASP A CA 1
ATOM 799 C C . ASP A 1 100 ? -6.464 -2.080 -8.202 1.00 95.19 100 ASP A C 1
ATOM 801 O O . ASP A 1 100 ? -7.663 -2.026 -8.492 1.00 95.19 100 ASP A O 1
ATOM 805 N N . ILE A 1 101 ? -6.066 -2.210 -6.935 1.00 95.62 101 ILE A N 1
ATOM 806 C CA . ILE A 1 101 ? -6.989 -2.369 -5.812 1.00 95.62 101 ILE A CA 1
ATOM 807 C C . ILE A 1 101 ? -7.742 -1.058 -5.561 1.00 95.62 101 ILE A C 1
ATOM 809 O O . ILE A 1 101 ? -7.174 0.034 -5.564 1.00 95.62 101 ILE A O 1
ATOM 813 N N . ARG A 1 102 ? -9.052 -1.155 -5.316 1.00 96.56 102 ARG A N 1
ATOM 814 C CA . ARG A 1 102 ? -9.905 -0.010 -4.935 1.00 96.56 102 ARG A CA 1
ATOM 815 C C . ARG A 1 102 ? -10.532 -0.168 -3.565 1.00 96.56 102 ARG A C 1
ATOM 817 O O . ARG A 1 102 ? -10.732 0.819 -2.862 1.00 96.56 102 ARG A O 1
ATOM 824 N N . HIS A 1 103 ? -10.823 -1.400 -3.172 1.00 97.12 103 HIS A N 1
ATOM 825 C CA . HIS A 1 103 ? -11.414 -1.695 -1.882 1.00 97.12 103 HIS A CA 1
ATOM 826 C C . HIS A 1 103 ? -10.927 -3.047 -1.378 1.00 97.12 103 HIS A C 1
ATOM 828 O O . HIS A 1 103 ? -10.942 -4.021 -2.126 1.00 97.12 103 HIS A O 1
ATOM 834 N N . ILE A 1 104 ? -10.536 -3.094 -0.109 1.00 95.69 104 ILE A N 1
ATOM 835 C CA . ILE A 1 104 ? -10.290 -4.336 0.622 1.00 95.69 104 ILE A CA 1
ATOM 836 C C . ILE A 1 104 ? -11.186 -4.310 1.852 1.00 95.69 104 ILE A C 1
ATOM 838 O O . ILE A 1 104 ? -11.185 -3.323 2.588 1.00 95.69 104 ILE A O 1
ATOM 842 N N . ALA A 1 105 ? -11.931 -5.385 2.078 1.00 95.44 105 ALA A N 1
ATOM 843 C CA . ALA A 1 105 ? -12.657 -5.618 3.317 1.00 95.44 105 ALA A CA 1
ATOM 844 C C . ALA A 1 105 ? -12.039 -6.828 4.016 1.00 95.44 105 ALA A C 1
ATOM 846 O O . ALA A 1 105 ? -11.779 -7.842 3.370 1.00 95.44 105 ALA A O 1
ATOM 847 N N . PHE A 1 106 ? -11.795 -6.708 5.317 1.00 92.94 106 PHE A N 1
ATOM 848 C CA . PHE A 1 106 ? -11.212 -7.782 6.110 1.00 92.94 106 PHE A CA 1
ATOM 849 C C . PHE A 1 106 ? -12.292 -8.415 6.981 1.00 92.94 106 PHE A C 1
ATOM 851 O O . PHE A 1 106 ? -12.954 -7.726 7.758 1.00 92.94 106 PHE A O 1
ATOM 858 N N . ASP A 1 107 ? -12.444 -9.731 6.859 1.00 89.50 107 ASP A N 1
ATOM 859 C CA . ASP A 1 107 ? -13.280 -10.536 7.748 1.00 89.50 107 ASP A CA 1
ATOM 860 C C . ASP A 1 107 ? -12.421 -11.081 8.896 1.00 89.50 107 ASP A C 1
ATOM 862 O O . ASP A 1 107 ? -12.025 -12.245 8.930 1.00 89.50 107 ASP A O 1
ATOM 866 N N . THR A 1 108 ? -12.012 -10.182 9.791 1.00 80.44 108 THR A N 1
ATOM 867 C CA . THR A 1 108 ? -11.205 -10.522 10.967 1.00 80.44 108 THR A CA 1
ATOM 868 C C . THR A 1 108 ? -11.936 -10.102 12.231 1.00 80.44 108 THR A C 1
ATOM 870 O O . THR A 1 108 ? -12.519 -9.018 12.282 1.00 80.44 108 THR A O 1
ATOM 873 N N . ALA A 1 109 ? -11.866 -10.923 13.280 1.00 76.88 109 ALA A N 1
ATOM 874 C CA . ALA A 1 109 ? -12.354 -10.530 14.597 1.00 76.88 109 ALA A CA 1
ATOM 875 C C . ALA A 1 109 ? -11.572 -9.309 15.111 1.00 76.88 109 ALA A C 1
ATOM 877 O O . ALA A 1 109 ? -10.350 -9.243 14.954 1.00 76.88 109 ALA A O 1
ATOM 878 N N . ALA A 1 110 ? -12.277 -8.355 15.724 1.00 68.44 110 ALA A N 1
ATOM 879 C CA . ALA A 1 110 ? -11.650 -7.194 16.338 1.00 68.44 110 ALA A CA 1
ATOM 880 C C . ALA A 1 110 ? -10.696 -7.644 17.455 1.00 68.44 110 ALA A C 1
ATOM 882 O O . ALA A 1 110 ? -11.058 -8.468 18.297 1.00 68.44 110 ALA A O 1
ATOM 883 N N . VAL A 1 111 ? -9.482 -7.099 17.459 1.00 67.62 111 VAL A N 1
ATOM 884 C CA . VAL A 1 111 ? -8.497 -7.336 18.518 1.00 67.62 111 VAL A CA 1
ATOM 885 C C . VAL A 1 111 ? -8.540 -6.150 19.480 1.00 67.62 111 VAL A C 1
ATOM 887 O O . VAL A 1 111 ? -8.429 -5.008 19.048 1.00 67.62 111 VAL A O 1
ATOM 890 N N . GLU A 1 112 ? -8.694 -6.418 20.779 1.00 60.03 112 GLU A N 1
ATOM 891 C CA . GLU A 1 112 ? -8.779 -5.394 21.841 1.00 60.03 112 GLU A CA 1
ATOM 892 C C . GLU A 1 112 ? -7.463 -4.634 22.093 1.00 60.03 112 GLU A C 1
ATOM 894 O O . GLU A 1 112 ? -7.458 -3.644 22.818 1.00 60.03 112 GLU A O 1
ATOM 899 N N . ALA A 1 113 ? -6.342 -5.077 21.515 1.00 62.12 113 ALA A N 1
ATOM 900 C CA . ALA A 1 113 ? -5.042 -4.445 21.709 1.00 62.12 113 ALA A CA 1
ATOM 901 C C . ALA A 1 113 ? -4.937 -3.135 20.895 1.00 62.12 113 ALA A C 1
ATOM 903 O O . ALA A 1 113 ? -4.972 -3.189 19.659 1.00 62.12 113 ALA A O 1
ATOM 904 N N . PRO A 1 114 ? -4.794 -1.967 21.551 1.00 59.81 114 PRO A N 1
ATOM 905 C CA . PRO A 1 114 ? -4.686 -0.689 20.866 1.00 59.81 114 PRO A CA 1
ATOM 906 C C . PRO A 1 114 ? -3.310 -0.565 20.218 1.00 59.81 114 PRO A C 1
ATOM 908 O O . PRO A 1 114 ? -2.295 -0.469 20.890 1.00 59.81 114 PRO A O 1
ATOM 911 N N . TRP A 1 115 ? -3.259 -0.531 18.895 1.00 61.91 115 TRP A N 1
ATOM 912 C CA . TRP A 1 115 ? -2.024 -0.219 18.186 1.00 61.91 115 TRP A CA 1
ATOM 913 C C . TRP A 1 115 ? -1.797 1.298 18.142 1.00 61.91 115 TRP A C 1
ATOM 915 O O . TRP A 1 115 ? -2.767 2.034 17.943 1.00 61.91 115 TRP A O 1
ATOM 925 N N . PRO A 1 116 ? -0.552 1.788 18.299 1.00 55.41 116 PRO A N 1
ATOM 926 C CA . PRO A 1 116 ? 0.716 1.057 18.311 1.00 55.41 116 PRO A CA 1
ATOM 927 C C . PRO A 1 116 ? 1.288 0.859 19.731 1.00 55.41 116 PRO A C 1
ATOM 929 O O . PRO A 1 116 ? 2.453 1.187 19.962 1.00 55.41 116 PRO A O 1
ATOM 932 N N . ASN A 1 117 ? 0.490 0.345 20.676 1.00 48.22 117 ASN A N 1
ATOM 933 C CA . ASN A 1 117 ? 0.909 0.131 22.066 1.00 48.22 117 ASN A CA 1
ATOM 934 C C . ASN A 1 117 ? 0.973 -1.363 22.405 1.00 48.22 117 ASN A C 1
ATOM 936 O O . ASN A 1 117 ? -0.087 -2.028 22.377 1.00 48.22 117 ASN A O 1
#

Sequence (117 aa):
CLEVILEVGYAWVPFVQLRSLRFEAPTTLRDLLWQSVDVQWHDGTRSRGVVPCRYPDSQHSEEGAIRLGQRTEWEGEELSACGLGQRLLAGSEDDYRVLDIRHIAFDTAAVEAPWPN

Radius of gyration: 14.86 Å; chains: 1; bounding box: 33×31×38 Å

Secondary structure (DSSP, 8-state):
-EEEEETTEEEEE-GGGEEEEEEPPP-STTTTTEEEEEEEETTS-EEEEEEE-B-TTGGG-S-HHHHTTS-EEEESSGGGPEEEEB-EEE-SS-EEEGGG--EEE---PPP-S-TT-

InterPro domains:
  IPR009211 Type VI secretion system accessory component TagJ [PF07024] (2-104)

Organism: NCBI:txid1184265